Protein AF-A0A0F9FJ77-F1 (afdb_monomer)

Mean predicted aligned error: 16.02 Å

Foldseek 3Di:
DVVVVVVVVVVVVVVVLVVLVVVLVVLVVVVVVCVVVVHDSCVVCVPDDRDDHDPDDPPPPDDDPPDDPPPQDWDWDADPVPRFIWIDSPVPPDIHTDD

Secondary structure (DSSP, 8-state):
-HHHHHHHHHHHHHHHHHHHHHHHHHHHHHHHHHHHTT--HHHHHTTPPPPP--SS---------TT-----PPEEEE-TTT--EEEESSSSSS-EE--

Solvent-accessible surface area (backbone atoms only — not comparable to full-atom values): 6336 Å² total; per-residue (Å²): 106,71,65,58,51,50,50,50,52,49,49,52,51,50,53,51,51,53,49,42,53,52,51,37,50,54,52,50,56,47,52,54,54,32,58,77,70,71,49,65,59,58,74,76,50,70,72,69,72,76,67,90,73,78,93,62,80,81,83,78,85,76,78,81,76,84,80,74,79,78,81,74,76,66,47,75,49,64,40,90,89,75,70,45,49,28,35,14,80,69,88,71,79,52,78,41,77,62,130

Radius of gyration: 23.22 Å; Cα contacts (8 Å, |Δi|>4): 64; chains: 1; bounding box: 39×31×68 Å

Nearest PDB structures (foldseek):
  5iyd-assembly1_I  TM=4.847E-01  e=3.657E+00  Homo sapiens
  5iyb-assembly1_I  TM=5.807E-01  e=8.968E+00  Homo sapiens

Sequence (99 aa):
LDEDRQALVTMARKLLTESKISANRAIDEFSIRADEIGLNKRIVFGGMKPFDIPKEFPATLGQLPAGGQQ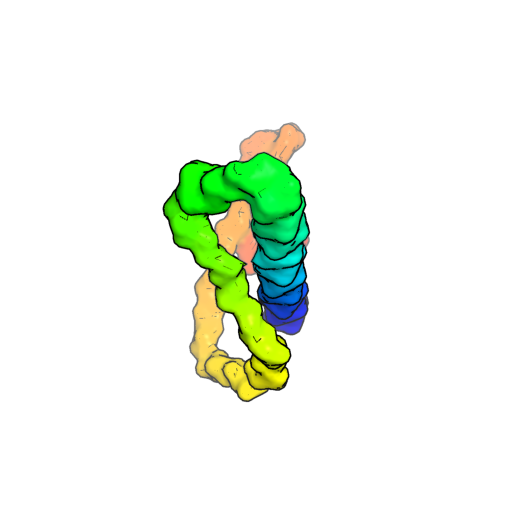QITPLTATNPQTGQRIQSFDGGKTWQPIQ

pLDDT: mean 72.03, std 14.04, range [36.09, 91.44]

Organism: NCBI:txid412755

Structure (mmCIF, N/CA/C/O backbone):
data_AF-A0A0F9FJ77-F1
#
_entry.id   AF-A0A0F9FJ77-F1
#
loop_
_atom_site.group_PDB
_atom_site.id
_atom_site.type_symbol
_atom_site.label_atom_id
_atom_site.label_alt_id
_atom_site.label_comp_id
_atom_site.label_asym_id
_atom_site.label_entity_id
_atom_site.label_seq_id
_atom_site.pdbx_PDB_ins_code
_atom_site.Cartn_x
_atom_site.Cartn_y
_atom_site.Cartn_z
_atom_site.occupancy
_atom_site.B_iso_or_equiv
_atom_site.auth_seq_id
_atom_site.auth_comp_id
_atom_site.auth_asym_id
_atom_site.auth_atom_id
_atom_site.pdbx_PDB_model_num
ATOM 1 N N . LEU A 1 1 ? 17.926 2.898 -20.332 1.00 55.62 1 LEU A N 1
ATOM 2 C CA . LEU A 1 1 ? 16.562 2.331 -20.484 1.00 55.62 1 LEU A CA 1
ATOM 3 C C . LEU A 1 1 ? 16.300 1.215 -19.478 1.00 55.62 1 LEU A C 1
ATOM 5 O O . LEU A 1 1 ? 15.357 1.344 -18.708 1.00 55.62 1 LEU A O 1
ATOM 9 N N . ASP A 1 2 ? 17.115 0.153 -19.442 1.00 59.16 2 ASP A N 1
ATOM 10 C CA . ASP A 1 2 ? 16.966 -0.900 -18.421 1.00 59.16 2 ASP A CA 1
ATOM 11 C C . ASP A 1 2 ? 17.353 -0.409 -17.018 1.00 59.16 2 ASP A C 1
ATOM 13 O O . ASP A 1 2 ? 16.644 -0.700 -16.059 1.00 59.16 2 ASP A O 1
ATOM 17 N N . GLU A 1 3 ? 18.387 0.428 -16.906 1.00 62.41 3 GLU A N 1
ATOM 18 C CA . GLU A 1 3 ? 18.751 1.109 -15.652 1.00 62.41 3 GLU A CA 1
ATOM 19 C C . GLU A 1 3 ? 17.647 2.063 -15.177 1.00 62.41 3 GLU A C 1
ATOM 21 O O . GLU A 1 3 ? 17.234 1.999 -14.023 1.00 62.41 3 GLU A O 1
ATOM 26 N 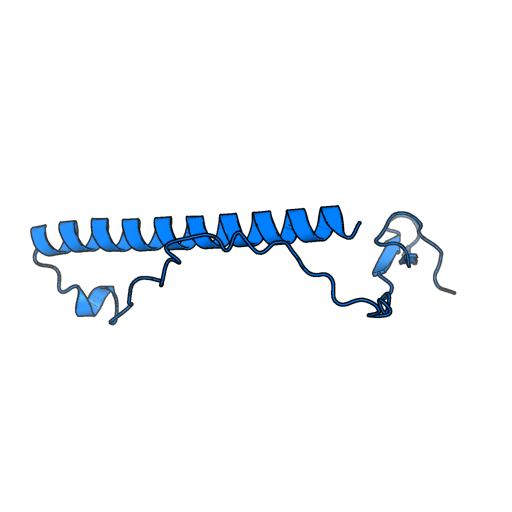N . ASP A 1 4 ? 17.083 2.877 -16.076 1.00 65.00 4 ASP A N 1
ATOM 27 C CA . ASP A 1 4 ? 15.973 3.786 -15.751 1.00 65.00 4 ASP A CA 1
ATOM 28 C C . ASP A 1 4 ? 14.727 3.015 -15.294 1.00 65.00 4 ASP A C 1
ATOM 30 O O . ASP A 1 4 ? 14.049 3.398 -14.342 1.00 65.00 4 ASP A O 1
ATOM 34 N N . ARG A 1 5 ? 14.435 1.879 -15.937 1.00 64.56 5 ARG A N 1
ATOM 35 C CA . ARG A 1 5 ? 13.333 0.995 -15.547 1.00 64.56 5 ARG A CA 1
ATOM 36 C C . ARG A 1 5 ? 13.584 0.369 -14.175 1.00 64.56 5 ARG A C 1
ATOM 38 O O . ARG A 1 5 ? 12.660 0.300 -13.367 1.00 64.56 5 ARG A O 1
ATOM 45 N N . GLN A 1 6 ? 14.808 -0.069 -13.893 1.00 67.19 6 GLN 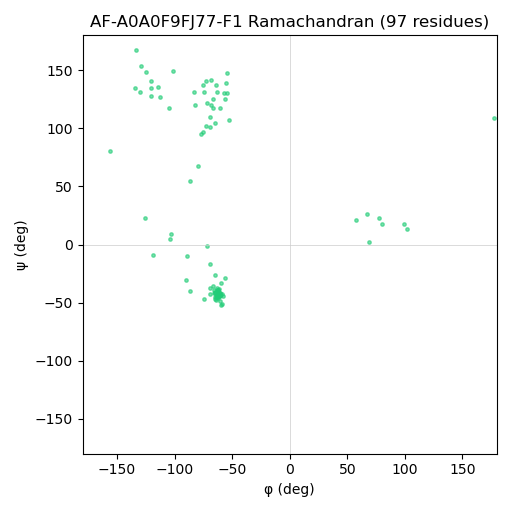A N 1
ATOM 46 C CA . GLN A 1 6 ? 15.175 -0.601 -12.579 1.00 67.19 6 GLN A CA 1
ATOM 47 C C . GLN A 1 6 ? 15.116 0.479 -11.492 1.00 67.19 6 GLN A C 1
ATOM 49 O O . GLN A 1 6 ? 14.603 0.217 -10.401 1.00 67.19 6 GLN A O 1
ATOM 54 N N . ALA A 1 7 ? 15.543 1.706 -11.795 1.00 68.81 7 ALA A N 1
ATOM 55 C CA . ALA A 1 7 ? 15.403 2.852 -10.904 1.00 68.81 7 ALA A CA 1
ATOM 56 C C . ALA A 1 7 ? 13.923 3.153 -10.610 1.00 68.81 7 ALA A C 1
ATOM 58 O O . ALA A 1 7 ? 13.549 3.300 -9.446 1.00 68.81 7 ALA A O 1
ATOM 59 N N . LEU A 1 8 ? 13.056 3.138 -11.630 1.00 70.69 8 LEU A N 1
ATOM 60 C CA . LEU A 1 8 ? 11.610 3.326 -11.465 1.00 70.69 8 LEU A CA 1
ATOM 61 C C . LEU A 1 8 ? 10.965 2.222 -10.621 1.00 70.69 8 LEU A C 1
ATOM 63 O O . LEU A 1 8 ? 10.176 2.518 -9.727 1.00 70.69 8 LEU A O 1
ATOM 67 N N . VAL A 1 9 ? 11.320 0.954 -10.848 1.00 73.88 9 VAL A N 1
ATOM 68 C CA . VAL A 1 9 ? 10.833 -0.168 -10.025 1.00 73.88 9 VAL A CA 1
ATOM 69 C C . VAL A 1 9 ? 11.297 -0.020 -8.575 1.00 73.88 9 VAL A C 1
ATOM 71 O O . VAL A 1 9 ? 10.527 -0.285 -7.650 1.00 73.88 9 VAL A O 1
ATOM 74 N N . THR A 1 10 ? 12.531 0.436 -8.368 1.00 74.31 10 THR A N 1
ATOM 75 C CA . THR A 1 10 ? 13.089 0.679 -7.034 1.00 74.31 10 THR A CA 1
ATOM 76 C C . THR A 1 10 ? 12.335 1.800 -6.321 1.00 74.31 10 THR A C 1
ATOM 78 O O . THR A 1 10 ? 11.896 1.616 -5.185 1.00 74.31 10 THR A O 1
ATOM 81 N N . MET A 1 11 ? 12.096 2.925 -7.001 1.00 70.94 11 MET A N 1
ATOM 82 C CA . MET A 1 11 ? 11.307 4.037 -6.462 1.00 70.94 11 MET A CA 1
ATOM 83 C C . MET A 1 11 ? 9.863 3.624 -6.170 1.00 70.94 11 MET A C 1
ATOM 85 O O . MET A 1 11 ? 9.362 3.903 -5.085 1.00 70.94 11 MET A O 1
ATOM 89 N N . ALA A 1 12 ? 9.207 2.903 -7.082 1.00 75.12 12 ALA A N 1
ATOM 90 C CA . ALA A 1 12 ? 7.841 2.425 -6.886 1.00 75.12 12 ALA A CA 1
ATOM 91 C C . ALA A 1 12 ? 7.730 1.489 -5.672 1.00 75.12 12 ALA A C 1
ATOM 93 O O . ALA A 1 12 ? 6.802 1.611 -4.873 1.00 75.12 12 ALA A O 1
ATOM 94 N N . ARG A 1 13 ? 8.704 0.588 -5.485 1.00 75.00 13 ARG A N 1
ATOM 95 C CA . ARG A 1 13 ? 8.763 -0.274 -4.296 1.00 75.00 13 ARG A CA 1
ATOM 96 C C . ARG A 1 13 ? 8.990 0.540 -3.027 1.00 75.00 13 ARG A C 1
ATOM 98 O O . ARG A 1 13 ? 8.331 0.262 -2.031 1.00 75.00 13 ARG A O 1
ATOM 105 N N . LYS A 1 14 ? 9.869 1.549 -3.061 1.00 76.06 14 LYS A N 1
ATOM 106 C CA . LYS A 1 14 ? 10.094 2.467 -1.933 1.00 76.06 14 LYS A CA 1
ATOM 107 C C . LYS A 1 14 ? 8.810 3.193 -1.536 1.00 76.06 14 LYS A C 1
ATOM 109 O O . LYS A 1 14 ? 8.411 3.103 -0.379 1.00 76.06 14 LYS A O 1
ATOM 114 N N . LEU A 1 15 ? 8.124 3.801 -2.503 1.00 79.44 15 LEU A N 1
ATOM 115 C CA . LEU A 1 15 ? 6.844 4.482 -2.292 1.00 79.44 15 LEU A CA 1
ATOM 116 C C . LEU A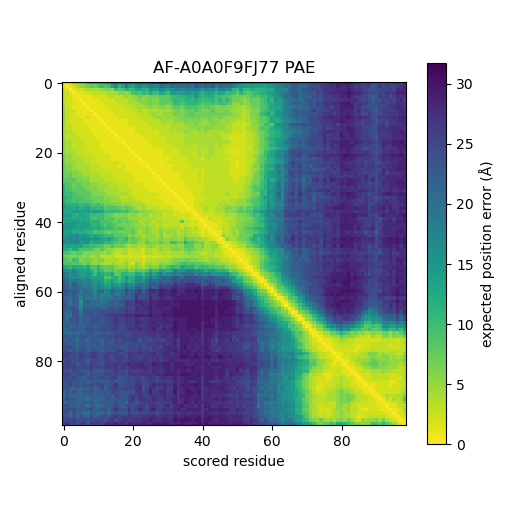 1 15 ? 5.779 3.538 -1.725 1.00 79.44 15 LEU A C 1
ATOM 118 O O . LEU A 1 15 ? 5.057 3.900 -0.796 1.00 79.44 15 LEU A O 1
ATOM 122 N N . LEU A 1 16 ? 5.697 2.310 -2.242 1.00 80.69 16 LEU A N 1
ATOM 123 C CA . LEU A 1 16 ? 4.770 1.307 -1.725 1.00 80.69 16 LEU A CA 1
ATOM 124 C C . LEU A 1 16 ? 5.085 0.938 -0.267 1.00 80.69 16 LEU A C 1
ATOM 126 O O . LEU A 1 16 ? 4.168 0.834 0.547 1.00 80.69 16 LEU A O 1
ATOM 130 N N . THR A 1 17 ? 6.360 0.755 0.081 1.00 77.12 17 THR A N 1
ATOM 131 C CA . THR A 1 17 ? 6.770 0.460 1.461 1.00 77.12 17 THR A CA 1
ATOM 132 C C . THR A 1 17 ? 6.467 1.627 2.400 1.00 77.12 17 THR A C 1
ATOM 134 O O . THR A 1 17 ? 5.888 1.410 3.462 1.00 77.12 17 THR A O 1
ATOM 137 N N . GLU A 1 18 ? 6.779 2.862 2.004 1.00 74.44 18 GLU A N 1
ATOM 138 C CA . GLU A 1 18 ? 6.460 4.062 2.791 1.00 74.44 18 GLU A CA 1
ATOM 139 C C . GLU A 1 18 ? 4.947 4.229 2.990 1.00 74.44 18 GLU A C 1
ATOM 141 O O . GLU A 1 18 ? 4.495 4.541 4.091 1.00 74.44 18 GLU A O 1
ATOM 146 N N . SER A 1 19 ? 4.150 3.920 1.963 1.00 77.69 19 SER A N 1
ATOM 147 C CA . SER A 1 19 ? 2.685 3.944 2.051 1.00 77.69 19 SER A CA 1
ATOM 148 C C . SER A 1 19 ? 2.157 2.934 3.073 1.00 77.69 19 SER A C 1
ATOM 150 O O . SER A 1 19 ? 1.291 3.272 3.879 1.00 77.69 19 SER A O 1
ATOM 152 N N . LYS A 1 20 ? 2.705 1.710 3.092 1.00 82.62 20 LYS A N 1
ATOM 153 C CA . LYS A 1 20 ? 2.354 0.685 4.091 1.00 82.62 20 LYS A CA 1
ATOM 154 C C . LYS A 1 20 ? 2.708 1.122 5.513 1.00 82.62 20 LYS A C 1
ATOM 156 O O . LYS A 1 20 ? 1.899 0.942 6.418 1.00 82.62 20 LYS A O 1
ATOM 161 N N . ILE A 1 21 ? 3.890 1.717 5.702 1.00 77.44 21 ILE A N 1
ATOM 162 C CA . ILE A 1 21 ? 4.325 2.257 7.000 1.00 77.44 21 ILE A CA 1
ATOM 163 C C . ILE A 1 21 ? 3.359 3.348 7.475 1.00 77.44 21 ILE A C 1
ATOM 165 O O . ILE A 1 21 ? 2.895 3.303 8.613 1.00 77.44 21 ILE A O 1
ATOM 169 N N . SER A 1 22 ? 3.027 4.296 6.596 1.00 78.19 22 SER A N 1
ATOM 170 C CA . SER A 1 22 ? 2.101 5.390 6.905 1.00 78.19 22 SER A CA 1
ATOM 171 C C . SER A 1 22 ? 0.707 4.873 7.279 1.00 78.19 22 SER A C 1
ATOM 173 O O . SER A 1 22 ? 0.141 5.289 8.290 1.00 78.19 22 SER A O 1
ATOM 175 N N . ALA A 1 23 ? 0.184 3.899 6.526 1.00 83.75 23 ALA A N 1
ATOM 176 C CA . ALA A 1 23 ? -1.104 3.278 6.817 1.00 83.75 23 ALA A CA 1
ATOM 177 C C . ALA A 1 23 ? -1.112 2.566 8.180 1.00 83.75 23 ALA A C 1
ATOM 179 O O . ALA A 1 23 ? -2.037 2.772 8.964 1.00 83.75 23 ALA A O 1
ATOM 180 N N . ASN A 1 24 ? -0.072 1.785 8.493 1.00 83.56 24 ASN A N 1
ATOM 181 C CA . ASN A 1 24 ? 0.042 1.122 9.795 1.00 83.56 24 ASN A CA 1
ATOM 182 C C . ASN A 1 24 ? 0.085 2.139 10.942 1.00 83.56 24 ASN A C 1
ATOM 184 O O . ASN A 1 24 ? -0.641 1.983 11.917 1.00 83.56 24 ASN A O 1
ATOM 188 N N . ARG A 1 25 ? 0.850 3.228 10.792 1.00 79.69 25 ARG A N 1
ATOM 189 C CA . ARG A 1 25 ? 0.909 4.295 11.798 1.00 79.69 25 ARG A CA 1
ATOM 190 C C . ARG A 1 25 ? -0.454 4.950 12.034 1.00 79.69 25 ARG A C 1
ATOM 192 O O . ARG A 1 25 ? -0.824 5.178 13.180 1.00 79.69 25 ARG A O 1
ATOM 199 N N . ALA A 1 26 ? -1.209 5.232 10.972 1.00 79.81 26 ALA A N 1
ATOM 200 C CA . ALA A 1 26 ? -2.550 5.799 11.100 1.00 79.81 26 ALA A CA 1
ATOM 201 C C . ALA A 1 26 ? -3.515 4.842 11.826 1.00 79.81 26 ALA A C 1
ATOM 203 O O . ALA A 1 26 ? -4.321 5.281 12.648 1.00 79.81 26 ALA A O 1
ATOM 204 N N . ILE A 1 27 ? -3.411 3.535 11.554 1.00 83.56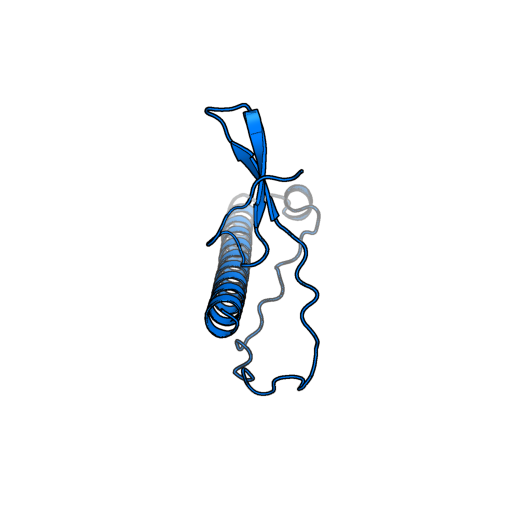 27 ILE A N 1
ATOM 205 C CA . ILE A 1 27 ? -4.184 2.499 12.252 1.00 83.56 27 ILE A CA 1
ATOM 206 C C . ILE A 1 27 ? -3.816 2.462 13.741 1.00 83.56 27 ILE A C 1
ATOM 208 O O . ILE A 1 27 ? -4.718 2.426 14.579 1.00 83.56 27 ILE A O 1
ATOM 212 N N . ASP A 1 28 ? -2.527 2.523 14.078 1.00 83.75 28 ASP A N 1
ATOM 213 C CA . ASP A 1 28 ? -2.052 2.520 15.466 1.00 83.75 28 ASP A CA 1
ATOM 214 C C . ASP A 1 28 ? -2.527 3.765 16.231 1.00 83.75 28 ASP A C 1
ATOM 216 O O . ASP A 1 28 ? -3.089 3.650 17.323 1.00 83.75 28 ASP A O 1
ATOM 220 N N . GLU A 1 29 ? -2.374 4.955 15.637 1.00 81.25 29 GLU A N 1
ATOM 221 C CA . GLU A 1 29 ? -2.833 6.219 16.225 1.00 81.25 29 GLU A CA 1
ATOM 222 C C . GLU A 1 29 ? -4.350 6.218 16.450 1.00 81.25 29 GLU A C 1
ATOM 224 O O . GLU A 1 29 ? -4.823 6.642 17.508 1.00 81.25 29 GLU A O 1
ATOM 229 N N . PHE A 1 30 ? -5.123 5.703 15.489 1.00 85.75 30 PHE A N 1
ATOM 230 C CA . PHE A 1 30 ? -6.557 5.527 15.682 1.00 85.75 30 PHE A CA 1
ATOM 231 C C . PHE A 1 30 ? -6.848 4.515 16.790 1.00 85.75 30 PHE A C 1
ATOM 233 O O . PHE A 1 30 ? -7.717 4.773 17.615 1.00 85.75 30 PHE A O 1
ATOM 240 N N . SER A 1 31 ? -6.155 3.371 16.824 1.00 84.31 31 SER A N 1
ATOM 241 C CA . SER A 1 31 ? -6.390 2.334 17.835 1.00 84.31 31 SER A CA 1
ATOM 242 C C . SER A 1 31 ? -6.207 2.890 19.246 1.00 84.31 31 SER A C 1
ATOM 244 O O . SER A 1 31 ? -7.049 2.630 20.100 1.00 84.31 31 SER A O 1
ATOM 246 N N . ILE A 1 32 ? -5.151 3.675 19.474 1.00 83.00 32 ILE A N 1
ATOM 247 C CA . ILE A 1 32 ? -4.898 4.329 20.765 1.00 83.00 32 ILE A CA 1
ATOM 248 C C . ILE A 1 32 ? -6.061 5.256 21.129 1.00 83.00 32 ILE A C 1
ATOM 250 O O . ILE A 1 32 ? -6.656 5.112 22.193 1.00 83.00 32 ILE A O 1
ATOM 254 N N . ARG A 1 33 ? -6.450 6.155 20.218 1.00 81.75 33 ARG A N 1
ATOM 255 C CA . ARG A 1 33 ? -7.551 7.101 20.468 1.00 81.75 33 ARG A CA 1
ATOM 256 C C . ARG A 1 33 ? -8.886 6.397 20.674 1.00 81.75 33 ARG A C 1
ATOM 258 O O . ARG A 1 33 ? -9.682 6.827 21.496 1.00 81.75 33 ARG A O 1
ATOM 265 N N . ALA A 1 34 ? -9.144 5.324 19.932 1.00 86.44 34 ALA A N 1
ATOM 266 C CA . ALA A 1 34 ? -10.351 4.525 20.067 1.00 86.44 34 ALA A CA 1
ATOM 267 C C . ALA A 1 34 ? -10.441 3.881 21.455 1.00 86.44 34 ALA A C 1
ATOM 269 O O . ALA A 1 34 ? -11.527 3.864 22.031 1.00 86.44 34 ALA A O 1
ATOM 270 N N . ASP A 1 35 ? -9.318 3.413 22.006 1.00 85.12 35 ASP A N 1
ATOM 271 C CA . ASP A 1 35 ? -9.268 2.895 23.375 1.00 85.12 35 ASP A CA 1
ATOM 272 C C . ASP A 1 35 ? -9.558 3.999 24.406 1.00 85.12 35 ASP A C 1
ATOM 274 O O . ASP A 1 35 ? -10.336 3.769 25.332 1.00 85.12 35 ASP A O 1
ATOM 278 N N . GLU A 1 36 ? -9.025 5.212 24.213 1.00 89.69 36 GLU A N 1
ATOM 279 C CA . GLU A 1 36 ? -9.271 6.362 25.103 1.00 89.69 36 GLU A CA 1
ATOM 280 C C . GLU A 1 36 ? -10.757 6.739 25.206 1.00 89.69 36 GLU A C 1
ATOM 282 O O . GLU A 1 36 ? -11.213 7.168 26.266 1.00 89.69 36 GLU A O 1
ATOM 287 N N . ILE A 1 37 ? -11.526 6.560 24.127 1.00 91.44 37 ILE A N 1
ATOM 288 C CA . ILE A 1 37 ? -12.963 6.884 24.084 1.00 91.44 37 ILE A CA 1
ATOM 289 C C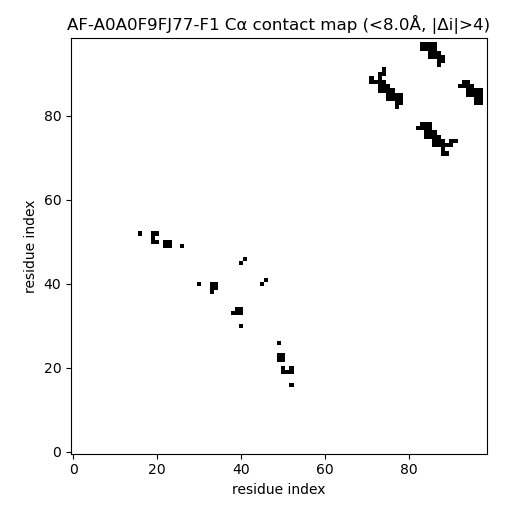 . ILE A 1 37 ? -13.876 5.654 24.184 1.00 91.44 37 ILE A C 1
ATOM 291 O O . ILE A 1 37 ? -15.086 5.765 23.981 1.00 91.44 37 ILE A O 1
ATOM 295 N N . GLY A 1 38 ? -13.319 4.476 24.485 1.00 89.06 38 GLY A N 1
ATOM 296 C CA . GLY A 1 38 ? -14.086 3.240 24.667 1.00 89.06 38 GLY A CA 1
ATOM 297 C C . GLY A 1 38 ? -14.765 2.712 23.396 1.00 89.06 38 GLY A C 1
ATOM 298 O O . GLY A 1 38 ? -15.782 2.020 23.477 1.00 89.06 38 GLY A O 1
ATOM 299 N N . LEU A 1 39 ? -14.236 3.031 22.211 1.00 87.75 39 LEU A N 1
ATOM 300 C CA . LEU A 1 39 ? -14.764 2.538 20.940 1.00 87.75 39 LEU A CA 1
ATOM 301 C C . LEU A 1 39 ? -14.442 1.056 20.726 1.00 87.75 39 LEU A C 1
ATOM 303 O O . LEU A 1 39 ? -13.327 0.579 20.933 1.00 87.75 39 LEU A O 1
ATOM 307 N N . ASN A 1 40 ? -15.409 0.324 20.171 1.00 85.06 40 ASN A N 1
ATOM 308 C CA . ASN A 1 40 ? -15.186 -1.053 19.750 1.00 85.06 40 ASN A CA 1
ATOM 309 C C . ASN A 1 40 ? -14.411 -1.101 18.420 1.00 85.06 40 ASN A C 1
ATOM 311 O O . ASN A 1 40 ? -14.988 -1.067 17.330 1.00 85.06 40 ASN A O 1
ATOM 315 N N . LYS A 1 41 ? -13.087 -1.243 18.513 1.00 82.25 41 LYS A N 1
ATOM 316 C CA . LYS A 1 41 ? -12.161 -1.304 17.367 1.00 82.25 41 LYS A CA 1
ATOM 317 C C . LYS A 1 41 ? -12.480 -2.409 16.359 1.00 82.25 41 LYS A C 1
ATOM 319 O O . LYS A 1 41 ? -12.207 -2.246 15.173 1.00 82.25 41 LYS A O 1
ATOM 324 N N . ARG A 1 42 ? -13.093 -3.518 16.792 1.00 80.56 42 ARG A N 1
ATOM 325 C CA . ARG A 1 42 ? -13.496 -4.609 15.889 1.00 80.56 42 ARG A CA 1
ATOM 326 C C . ARG A 1 42 ? -14.604 -4.169 14.933 1.00 80.56 42 ARG A C 1
ATOM 328 O O . ARG A 1 42 ? -14.601 -4.604 13.787 1.00 80.56 42 ARG A O 1
ATOM 335 N N . ILE A 1 43 ? -15.517 -3.314 15.397 1.00 79.81 43 ILE A N 1
ATOM 336 C CA . ILE A 1 43 ? -16.586 -2.749 14.564 1.00 79.81 43 ILE A CA 1
ATOM 337 C C . ILE A 1 43 ? -15.995 -1.772 13.546 1.00 79.81 43 ILE A C 1
ATOM 339 O O . ILE A 1 43 ? -16.365 -1.822 12.379 1.00 79.81 43 ILE A O 1
ATOM 343 N N . VAL A 1 44 ? -15.051 -0.924 13.965 1.00 75.00 44 VAL A N 1
ATOM 344 C CA . VAL A 1 44 ? -14.491 0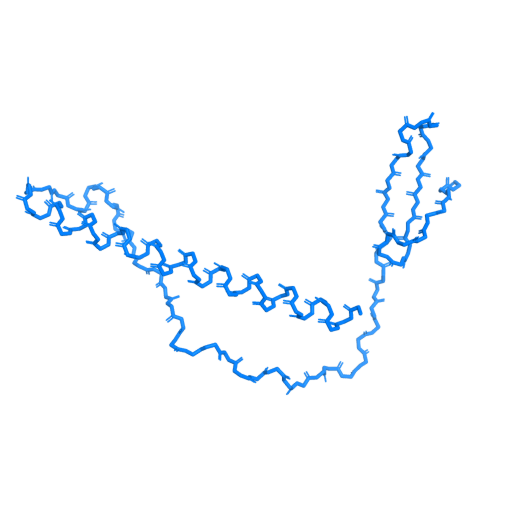.117 13.090 1.00 75.00 44 VAL A CA 1
ATOM 345 C C . VAL A 1 44 ? -13.530 -0.451 12.048 1.00 75.00 44 VAL A C 1
ATOM 347 O O . VAL A 1 44 ? -13.632 -0.123 10.871 1.00 75.00 44 VAL A O 1
ATOM 350 N N . PHE A 1 45 ? -12.609 -1.323 12.455 1.00 76.50 45 PHE A N 1
ATOM 351 C CA . PHE A 1 45 ? -11.604 -1.866 11.541 1.00 76.50 45 PHE A CA 1
ATOM 352 C C . PHE A 1 45 ? -12.041 -3.139 10.825 1.00 76.50 45 PHE A C 1
ATOM 354 O O . PHE A 1 45 ? -11.324 -3.608 9.946 1.00 76.50 45 PHE A O 1
ATOM 361 N N . GLY A 1 46 ? -13.158 -3.760 11.213 1.00 81.75 46 GLY A N 1
ATOM 362 C CA . GLY A 1 46 ? -13.629 -4.999 10.586 1.00 81.75 46 GLY A CA 1
ATOM 363 C C . GLY A 1 46 ? -12.617 -6.153 10.632 1.00 81.75 46 GLY A C 1
ATOM 364 O O . GLY A 1 46 ? -12.688 -7.064 9.814 1.00 81.75 46 GLY A O 1
ATOM 365 N N . GLY A 1 47 ? -11.648 -6.119 11.555 1.00 75.81 47 GLY A N 1
ATOM 366 C CA . GLY A 1 47 ? -10.553 -7.094 11.607 1.00 75.81 47 GLY A CA 1
ATOM 367 C C . GLY A 1 47 ? -9.410 -6.839 10.616 1.00 75.81 47 GLY A C 1
ATOM 368 O O . GLY A 1 47 ? -8.621 -7.753 10.369 1.00 75.81 47 GLY A O 1
ATOM 369 N N . MET A 1 48 ? -9.302 -5.627 10.061 1.00 79.44 48 MET A N 1
ATOM 370 C CA . MET A 1 48 ? -8.153 -5.196 9.264 1.00 79.44 48 MET A CA 1
ATOM 371 C C . MET A 1 48 ? -6.855 -5.398 10.054 1.00 79.44 48 MET A C 1
ATOM 373 O O . MET A 1 48 ? -6.754 -5.020 11.222 1.00 79.44 48 MET A O 1
ATOM 377 N N . LYS A 1 49 ? -5.872 -6.029 9.410 1.00 81.06 49 LYS A N 1
ATOM 378 C CA . LYS A 1 49 ? -4.546 -6.271 9.979 1.00 81.06 49 LYS A CA 1
ATOM 379 C C . LYS A 1 49 ? -3.546 -5.260 9.418 1.00 81.06 49 LYS A C 1
ATOM 381 O O . LYS A 1 49 ? -3.700 -4.867 8.260 1.00 81.06 49 LYS A O 1
ATOM 386 N N . PRO A 1 50 ? -2.517 -4.884 10.195 1.00 81.00 50 PRO A N 1
ATOM 387 C CA . PRO A 1 50 ? -1.403 -4.104 9.679 1.00 81.00 50 PRO A CA 1
ATOM 388 C C . PRO A 1 50 ? -0.763 -4.785 8.466 1.00 81.00 50 PRO A C 1
ATOM 390 O O . PRO A 1 50 ? -0.721 -6.014 8.374 1.00 81.00 50 PRO A O 1
ATOM 393 N N . PHE A 1 51 ? -0.245 -3.982 7.543 1.00 86.75 51 PHE A N 1
ATOM 394 C CA . PHE A 1 51 ? 0.539 -4.478 6.423 1.00 86.75 51 PHE A CA 1
ATOM 395 C C . PHE A 1 51 ? 1.875 -5.042 6.904 1.00 86.75 51 PHE A C 1
ATOM 397 O O . PHE A 1 51 ? 2.548 -4.428 7.734 1.00 86.75 51 PHE A O 1
ATOM 404 N N . ASP A 1 52 ? 2.310 -6.143 6.294 1.00 85.44 52 ASP A N 1
ATOM 405 C CA . ASP A 1 52 ? 3.668 -6.645 6.476 1.00 85.44 52 ASP A CA 1
ATOM 406 C C . ASP A 1 52 ? 4.677 -5.683 5.834 1.00 85.44 52 ASP A C 1
ATOM 408 O O . ASP A 1 52 ? 4.642 -5.415 4.621 1.00 85.44 52 ASP A O 1
ATOM 412 N N . ILE A 1 53 ? 5.581 -5.160 6.665 1.00 76.25 53 ILE A N 1
ATOM 413 C CA . ILE A 1 53 ? 6.670 -4.273 6.258 1.00 76.25 53 ILE A CA 1
ATOM 414 C C . ILE A 1 53 ? 7.971 -5.088 6.287 1.00 76.25 53 ILE A C 1
ATOM 416 O O . ILE A 1 53 ? 8.363 -5.566 7.354 1.00 76.25 53 ILE A O 1
ATOM 420 N N . PRO A 1 54 ? 8.654 -5.275 5.144 1.00 70.19 54 PRO A N 1
ATOM 421 C CA . PRO A 1 54 ? 9.945 -5.953 5.130 1.00 70.19 54 PRO A CA 1
ATOM 422 C C . PRO A 1 54 ? 10.972 -5.151 5.947 1.00 70.19 54 PRO A C 1
ATOM 424 O O . PRO A 1 54 ? 11.093 -3.940 5.770 1.00 70.19 54 PRO A O 1
ATOM 427 N N . LYS A 1 55 ? 11.705 -5.829 6.844 1.00 62.12 55 LYS A N 1
ATOM 428 C CA . LYS A 1 55 ? 12.715 -5.210 7.730 1.00 62.12 55 LYS A CA 1
ATOM 429 C C . LYS A 1 55 ? 13.909 -4.627 6.972 1.00 62.12 55 LYS A C 1
ATOM 431 O O . LYS A 1 55 ? 14.535 -3.690 7.450 1.00 62.12 55 LYS A O 1
ATOM 436 N N . GLU A 1 56 ? 14.198 -5.167 5.794 1.00 55.59 56 GLU A N 1
ATOM 437 C CA . GLU A 1 56 ? 15.284 -4.737 4.924 1.00 55.59 56 GLU A CA 1
ATOM 438 C C . GLU A 1 56 ? 14.753 -4.641 3.492 1.00 55.59 56 GLU A C 1
ATOM 440 O O . GLU A 1 56 ? 14.049 -5.535 3.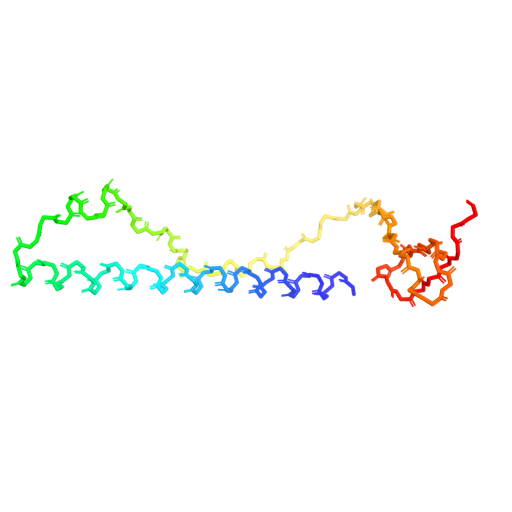011 1.00 55.59 56 GLU A O 1
ATOM 445 N N . PHE A 1 57 ? 15.080 -3.553 2.794 1.00 54.34 57 PHE A N 1
ATOM 446 C CA . PHE A 1 57 ? 14.980 -3.545 1.338 1.00 54.34 57 PHE A CA 1
ATOM 447 C C . PHE A 1 57 ? 16.034 -4.523 0.810 1.00 54.34 57 PHE A C 1
ATOM 449 O O . PHE A 1 57 ? 17.199 -4.367 1.178 1.00 54.34 57 PHE A O 1
ATOM 456 N N . PRO A 1 58 ? 15.684 -5.525 -0.019 1.00 46.72 58 PRO A N 1
ATOM 457 C CA . PRO A 1 58 ? 16.677 -6.474 -0.498 1.00 46.72 58 PRO A CA 1
ATOM 458 C C . PRO A 1 58 ? 17.756 -5.723 -1.283 1.00 46.72 58 PRO A C 1
ATOM 460 O O . PRO A 1 58 ? 17.478 -5.121 -2.319 1.00 46.72 58 PRO A O 1
ATOM 463 N N . ALA A 1 59 ? 18.991 -5.771 -0.780 1.00 48.69 59 ALA A N 1
ATOM 464 C CA . ALA A 1 59 ? 20.175 -5.214 -1.432 1.00 48.69 59 ALA A CA 1
ATOM 465 C C . ALA A 1 59 ? 20.616 -6.028 -2.667 1.00 48.69 59 ALA A C 1
ATOM 467 O O . ALA A 1 59 ? 21.578 -5.668 -3.341 1.00 48.69 59 ALA A O 1
ATOM 468 N N . THR A 1 60 ? 19.923 -7.122 -3.000 1.00 47.09 60 THR A N 1
ATOM 469 C CA . THR A 1 60 ? 20.201 -7.956 -4.174 1.00 47.09 60 THR A CA 1
ATOM 470 C C . THR A 1 60 ? 19.638 -7.339 -5.459 1.00 47.09 60 THR A C 1
ATOM 472 O O . THR A 1 60 ? 18.748 -7.878 -6.111 1.00 47.09 60 THR A O 1
ATOM 475 N N . LEU A 1 61 ? 20.217 -6.207 -5.864 1.00 47.44 61 LEU A N 1
ATOM 476 C CA . LEU A 1 61 ? 20.181 -5.688 -7.238 1.00 47.44 61 LEU A CA 1
ATOM 477 C C . LEU A 1 61 ? 21.330 -6.291 -8.066 1.00 47.44 61 LEU A C 1
ATOM 479 O O . LEU A 1 61 ? 22.155 -5.580 -8.629 1.00 47.44 61 LEU A O 1
ATOM 483 N N . GLY A 1 62 ? 21.425 -7.618 -8.122 1.00 48.94 62 GLY A N 1
ATOM 484 C CA . GLY A 1 62 ? 22.542 -8.271 -8.799 1.00 48.94 62 GLY A CA 1
ATOM 485 C C . GLY A 1 62 ? 22.212 -9.674 -9.262 1.00 48.94 62 GLY A C 1
ATOM 486 O O . GLY A 1 62 ? 22.580 -10.624 -8.586 1.00 48.94 62 GLY A O 1
ATOM 487 N N . GLN A 1 63 ? 21.522 -9.781 -10.400 1.00 36.09 63 GLN A N 1
ATOM 488 C CA . GLN A 1 63 ? 21.791 -10.750 -11.473 1.00 36.09 63 GLN A CA 1
ATOM 489 C C . GLN A 1 63 ? 20.739 -10.583 -12.580 1.00 36.09 63 GLN A C 1
ATOM 491 O O . GLN A 1 63 ? 19.565 -10.909 -12.419 1.00 36.09 63 GLN A O 1
ATOM 496 N N . LEU A 1 64 ? 21.186 -10.039 -13.713 1.00 41.59 64 LEU A N 1
ATOM 497 C CA . LEU A 1 64 ? 20.485 -10.074 -14.995 1.00 41.59 64 LEU A CA 1
ATOM 498 C C . LEU A 1 64 ? 20.225 -11.542 -15.387 1.00 41.59 64 LEU A C 1
ATOM 500 O O . LEU A 1 64 ? 21.187 -12.311 -15.430 1.00 41.59 64 LEU A O 1
ATOM 504 N N . PRO A 1 65 ? 19.003 -11.952 -15.768 1.00 40.41 65 PRO A N 1
ATOM 505 C CA . PRO A 1 65 ? 18.863 -13.097 -16.650 1.00 40.41 65 PRO A CA 1
ATOM 506 C C . PRO A 1 65 ? 19.401 -12.667 -18.018 1.00 40.41 65 PRO A C 1
ATOM 508 O O . PRO A 1 65 ? 18.811 -11.826 -18.700 1.00 40.41 65 PRO A O 1
ATOM 511 N N . ALA A 1 66 ? 20.554 -13.209 -18.402 1.00 42.66 66 ALA A N 1
ATOM 512 C CA . ALA A 1 66 ? 21.055 -13.093 -19.761 1.00 42.66 66 ALA A CA 1
ATOM 513 C C . ALA A 1 66 ? 20.001 -13.646 -20.738 1.00 42.66 66 ALA A C 1
ATOM 515 O O . ALA A 1 66 ? 19.568 -14.788 -20.606 1.00 42.66 66 ALA A O 1
ATOM 516 N N . GLY A 1 67 ? 19.604 -12.842 -21.728 1.00 38.19 67 GLY A N 1
ATOM 517 C CA . GLY A 1 67 ? 18.987 -13.361 -22.954 1.00 38.19 67 GLY A CA 1
ATOM 518 C C . GLY A 1 67 ? 17.462 -13.310 -23.081 1.00 38.19 67 GLY A C 1
ATOM 519 O O . GLY A 1 67 ? 16.923 -13.975 -23.960 1.00 38.19 67 GLY A O 1
ATOM 520 N N . GLY A 1 68 ? 16.743 -12.514 -22.287 1.00 38.25 68 GLY A N 1
ATOM 521 C CA . GLY A 1 68 ? 15.326 -12.257 -22.566 1.00 38.25 68 GLY A CA 1
ATOM 522 C C . GLY A 1 68 ? 15.166 -11.278 -23.730 1.00 38.25 68 GLY A C 1
ATOM 523 O O . GLY A 1 68 ? 15.251 -10.073 -23.508 1.00 38.25 68 GLY A O 1
ATOM 524 N N . GLN A 1 69 ? 14.947 -11.765 -24.957 1.00 42.81 69 GLN A N 1
ATOM 525 C CA . GLN A 1 69 ? 14.539 -10.917 -26.083 1.00 42.81 69 GLN A CA 1
ATOM 526 C C . GLN A 1 69 ? 13.309 -10.094 -25.666 1.00 42.81 69 GLN A C 1
ATOM 528 O O . GLN A 1 69 ? 12.215 -10.631 -25.497 1.00 42.81 69 GLN A O 1
ATOM 533 N N . GLN A 1 70 ? 13.508 -8.791 -25.445 1.00 46.22 70 GLN A N 1
ATOM 534 C CA . GLN A 1 70 ? 12.440 -7.856 -25.117 1.00 46.22 70 GLN A CA 1
ATOM 535 C C . GLN A 1 70 ? 11.501 -7.776 -26.322 1.00 46.22 70 GLN A C 1
ATOM 537 O O . GLN A 1 70 ? 11.823 -7.159 -27.335 1.00 46.22 70 GLN A O 1
ATOM 542 N N . GLN A 1 71 ? 10.339 -8.416 -26.225 1.00 47.56 71 GLN A N 1
ATOM 543 C CA . GLN A 1 71 ? 9.267 -8.226 -27.189 1.00 47.56 71 GLN A CA 1
ATOM 544 C C . GLN A 1 71 ? 8.724 -6.806 -26.984 1.00 47.56 71 GLN A C 1
ATOM 546 O O . GLN A 1 71 ? 8.034 -6.516 -26.007 1.00 47.56 71 GLN A O 1
ATOM 551 N N . ILE A 1 72 ? 9.134 -5.889 -27.858 1.00 52.88 72 ILE A N 1
ATOM 552 C CA . ILE A 1 72 ? 8.714 -4.491 -27.826 1.00 52.88 72 ILE A CA 1
ATOM 553 C C . ILE A 1 72 ? 7.260 -4.432 -28.300 1.00 52.88 72 ILE A C 1
ATOM 555 O O . ILE A 1 72 ? 6.988 -4.505 -29.498 1.00 52.88 72 ILE A O 1
ATOM 559 N N . THR A 1 73 ? 6.312 -4.300 -27.375 1.00 56.94 73 THR A N 1
ATOM 560 C CA . THR A 1 73 ? 4.925 -3.984 -27.735 1.00 56.94 73 THR A CA 1
ATOM 561 C C . THR A 1 73 ? 4.856 -2.518 -28.186 1.00 56.94 73 THR A C 1
ATOM 563 O O . THR A 1 73 ? 5.236 -1.642 -27.403 1.00 56.94 73 THR A O 1
ATOM 566 N N . PRO A 1 74 ? 4.408 -2.212 -29.419 1.00 68.19 74 PRO A N 1
ATOM 567 C CA . PRO A 1 74 ? 4.340 -0.839 -29.907 1.00 68.19 74 PRO A CA 1
ATOM 568 C C . PRO A 1 74 ? 3.350 0.003 -29.099 1.00 68.19 74 PRO A C 1
ATOM 570 O O . PRO A 1 74 ? 2.236 -0.431 -28.799 1.00 68.19 74 PRO A O 1
ATOM 573 N N . LEU A 1 75 ? 3.751 1.232 -28.773 1.00 73.81 75 LEU A N 1
ATOM 574 C CA . LEU A 1 75 ? 2.865 2.241 -28.196 1.00 73.81 75 LEU A CA 1
ATOM 575 C C . LEU A 1 75 ? 2.102 2.922 -29.327 1.00 73.81 75 LEU A C 1
ATOM 577 O O . LEU A 1 75 ? 2.726 3.374 -30.279 1.00 73.81 75 LEU A O 1
ATOM 581 N N . THR A 1 76 ? 0.782 3.042 -29.217 1.00 83.19 76 THR A N 1
ATOM 582 C CA . THR A 1 76 ? -0.046 3.750 -30.205 1.00 83.19 76 THR A CA 1
ATOM 583 C C . THR A 1 76 ? -0.674 4.994 -29.590 1.00 83.19 76 THR A C 1
ATOM 585 O O . THR A 1 76 ? -1.227 4.923 -28.493 1.00 83.19 76 THR A O 1
ATOM 588 N N . ALA A 1 77 ? -0.649 6.109 -30.312 1.00 76.56 77 ALA A N 1
ATOM 589 C CA . ALA A 1 77 ? -1.301 7.363 -29.949 1.00 76.56 77 ALA A CA 1
ATOM 590 C C . ALA A 1 77 ? -2.060 7.938 -31.155 1.00 76.56 77 ALA A C 1
ATOM 592 O O . ALA A 1 77 ? -1.891 7.484 -32.284 1.00 76.56 77 ALA A O 1
ATOM 593 N N . THR A 1 78 ? -2.919 8.929 -30.923 1.00 85.44 78 THR A N 1
ATOM 594 C CA . THR A 1 78 ? -3.599 9.669 -31.998 1.00 85.44 78 THR A CA 1
ATOM 595 C C . THR A 1 78 ? -3.084 11.099 -31.989 1.00 85.44 78 THR A C 1
ATOM 597 O O . THR A 1 78 ? -3.099 11.740 -30.940 1.00 85.44 78 THR A O 1
ATOM 600 N N . ASN A 1 79 ? -2.610 11.593 -33.132 1.00 75.94 79 ASN A N 1
ATOM 601 C CA . ASN A 1 79 ? -2.163 12.970 -33.270 1.00 75.94 79 ASN A CA 1
ATOM 602 C C . ASN A 1 79 ? -3.381 13.904 -33.121 1.00 75.94 79 ASN A C 1
ATOM 604 O O . ASN A 1 79 ? -4.287 13.843 -33.954 1.00 75.94 79 ASN A O 1
ATOM 608 N N . PRO A 1 80 ? -3.424 14.777 -32.100 1.00 69.12 80 PRO A N 1
ATOM 609 C CA . PRO A 1 80 ? -4.588 15.621 -31.836 1.00 69.12 80 PRO A CA 1
ATOM 610 C C . PRO A 1 80 ? -4.814 16.706 -32.900 1.00 69.12 80 PRO A C 1
ATOM 612 O O . PRO A 1 80 ? -5.904 17.260 -32.970 1.00 69.12 80 PRO A O 1
ATOM 615 N N . GLN A 1 81 ? -3.811 17.014 -33.728 1.00 75.44 81 GLN A N 1
ATOM 616 C CA . GLN A 1 81 ? -3.895 18.049 -34.764 1.00 75.44 81 GLN A CA 1
ATOM 617 C C . GLN A 1 81 ? -4.390 17.503 -36.105 1.00 75.44 81 GLN A C 1
ATOM 619 O O . GLN A 1 81 ? -5.028 18.223 -36.865 1.00 75.44 81 GLN A O 1
ATOM 624 N N . THR A 1 82 ? -4.091 16.238 -36.406 1.00 80.62 82 THR A N 1
ATOM 625 C CA . THR A 1 82 ? -4.399 15.626 -37.710 1.00 80.62 82 THR A CA 1
ATOM 626 C C . THR A 1 82 ? -5.349 14.435 -37.615 1.00 80.62 82 THR A C 1
ATOM 628 O O . THR A 1 82 ? -5.785 13.920 -38.639 1.00 80.62 82 THR A O 1
ATOM 631 N N . GLY A 1 83 ? -5.650 13.958 -36.404 1.00 79.50 83 GLY A N 1
ATOM 632 C CA . GLY A 1 83 ? -6.449 12.755 -36.163 1.00 79.50 83 GLY A CA 1
ATOM 633 C C . GLY A 1 83 ? -5.761 11.445 -36.567 1.00 79.50 83 GLY A C 1
ATOM 634 O O . GLY A 1 83 ? -6.362 10.381 -36.440 1.00 79.50 83 GLY A O 1
ATOM 635 N N . GLN A 1 84 ? -4.514 11.486 -37.051 1.00 84.62 84 GLN A N 1
ATOM 636 C CA . GLN A 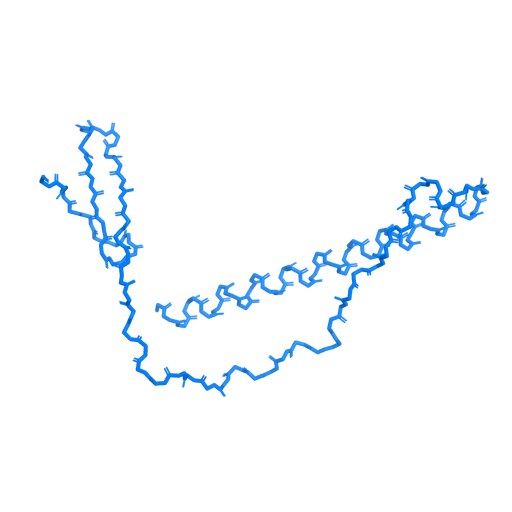1 84 ? -3.805 10.291 -37.511 1.00 84.62 84 GLN A CA 1
ATOM 637 C C . GLN A 1 84 ? -3.325 9.431 -36.344 1.00 84.62 84 GLN A C 1
ATOM 639 O O . GLN A 1 84 ? -2.758 9.938 -35.374 1.00 84.62 84 GLN A O 1
ATOM 644 N N . ARG A 1 85 ? -3.493 8.111 -36.462 1.00 80.75 85 ARG A N 1
ATOM 645 C CA . ARG A 1 85 ? -2.895 7.164 -35.517 1.00 80.75 85 ARG A CA 1
ATOM 646 C C . ARG A 1 85 ? -1.397 7.057 -35.806 1.00 80.75 85 ARG A C 1
ATOM 648 O O . ARG A 1 85 ? -0.983 6.881 -36.949 1.00 80.75 85 ARG A O 1
ATOM 655 N N . ILE A 1 86 ? -0.595 7.175 -34.761 1.00 85.44 86 ILE A N 1
ATOM 656 C CA . ILE A 1 86 ? 0.866 7.101 -34.788 1.00 85.44 86 ILE A CA 1
ATOM 657 C C . ILE A 1 86 ? 1.320 6.022 -33.809 1.00 85.44 86 ILE A C 1
ATOM 659 O O . ILE A 1 86 ? 0.671 5.790 -32.787 1.00 85.44 86 ILE A O 1
ATOM 663 N N . GLN A 1 87 ? 2.429 5.359 -34.112 1.00 86.19 87 GLN A N 1
ATOM 664 C CA . GLN A 1 87 ? 3.008 4.330 -33.261 1.00 86.19 87 GLN A CA 1
ATOM 665 C C . GLN A 1 87 ? 4.488 4.564 -32.996 1.00 86.19 87 GLN A C 1
ATOM 667 O O . GLN A 1 87 ? 5.194 5.179 -33.792 1.00 86.19 87 GLN A O 1
ATOM 672 N N . SER A 1 88 ? 4.944 4.044 -31.865 1.00 77.88 88 SER A N 1
ATOM 673 C CA . SER A 1 88 ? 6.319 4.119 -31.401 1.00 77.88 88 SER A CA 1
ATOM 674 C C . SER A 1 88 ? 6.803 2.728 -30.995 1.00 77.88 88 SER A C 1
ATOM 676 O O . SER A 1 88 ? 6.183 2.069 -30.156 1.00 77.88 88 SER A O 1
ATOM 678 N N . PHE A 1 89 ? 7.979 2.350 -31.493 1.00 77.81 89 PHE A N 1
ATOM 679 C CA . PHE A 1 89 ? 8.677 1.107 -31.145 1.00 77.81 89 PHE A CA 1
ATOM 680 C C . PHE A 1 89 ? 9.865 1.328 -30.196 1.00 77.81 89 PHE A C 1
ATOM 682 O O . PHE A 1 89 ? 10.594 0.395 -29.889 1.00 77.81 89 PHE A O 1
ATOM 689 N N . ASP A 1 90 ? 10.089 2.549 -29.714 1.00 69.94 90 ASP A N 1
ATOM 690 C CA . ASP A 1 90 ? 11.259 2.890 -28.892 1.00 69.94 90 ASP A CA 1
ATOM 691 C C . ASP A 1 90 ? 10.891 3.536 -27.546 1.00 69.94 90 ASP A C 1
ATOM 693 O O . ASP A 1 90 ? 11.699 4.222 -26.914 1.00 69.94 90 ASP A O 1
ATOM 697 N N . GLY A 1 91 ? 9.660 3.295 -27.087 1.00 68.50 91 GLY A N 1
ATOM 698 C CA . GLY A 1 91 ? 9.158 3.829 -25.821 1.00 68.50 91 GLY A CA 1
ATOM 699 C C . GLY A 1 91 ? 8.738 5.301 -25.876 1.00 68.50 91 GLY A C 1
ATOM 700 O O . GLY A 1 91 ? 8.693 5.951 -24.837 1.00 68.50 91 GLY A O 1
ATOM 701 N N . GLY A 1 92 ? 8.417 5.823 -27.059 1.00 73.75 92 GLY A N 1
ATOM 702 C CA . GLY A 1 92 ? 7.805 7.136 -27.266 1.00 73.75 92 GLY A CA 1
ATOM 703 C C . GLY A 1 92 ? 8.786 8.209 -27.722 1.00 73.75 92 GLY A C 1
ATOM 704 O O . GLY A 1 92 ? 8.444 9.392 -27.661 1.00 73.75 92 GLY A O 1
ATOM 705 N N . LYS A 1 93 ? 9.993 7.824 -28.152 1.00 72.56 93 LYS A N 1
ATOM 706 C CA . LYS A 1 93 ? 11.024 8.765 -28.609 1.00 72.56 93 LYS A CA 1
ATOM 707 C C . LYS A 1 93 ? 10.856 9.088 -30.089 1.00 72.56 93 LYS A C 1
ATOM 709 O O . LYS A 1 93 ? 10.990 10.248 -30.469 1.00 72.56 93 LYS A O 1
ATOM 714 N N . THR A 1 94 ? 10.520 8.094 -30.905 1.00 79.12 94 THR A N 1
ATOM 715 C CA . THR A 1 94 ? 10.192 8.276 -32.319 1.00 79.12 94 THR A CA 1
ATOM 716 C C . THR A 1 94 ? 8.783 7.788 -32.603 1.00 79.12 94 THR A C 1
ATOM 718 O O . THR A 1 94 ? 8.357 6.721 -32.166 1.00 79.12 94 THR A O 1
ATOM 721 N N . TRP A 1 95 ? 8.046 8.604 -33.350 1.00 80.25 95 TRP A N 1
ATOM 722 C CA . TRP A 1 95 ? 6.660 8.344 -33.705 1.00 80.25 95 TRP A CA 1
ATOM 723 C C . TRP A 1 95 ? 6.539 8.276 -35.215 1.00 80.25 95 TRP A C 1
ATOM 725 O O . TRP A 1 95 ? 6.980 9.178 -35.925 1.00 80.25 95 TRP A O 1
ATOM 735 N N . GLN A 1 96 ? 5.940 7.196 -35.695 1.00 84.75 96 GLN A N 1
ATOM 736 C CA . GLN A 1 96 ? 5.724 6.951 -37.112 1.00 84.75 96 GLN A CA 1
ATOM 737 C C . GLN A 1 96 ? 4.221 6.817 -37.366 1.00 84.75 96 GLN A C 1
ATOM 739 O O . GLN A 1 96 ? 3.521 6.230 -36.536 1.00 84.75 96 GLN A O 1
ATOM 744 N N . PRO A 1 97 ? 3.695 7.352 -38.478 1.00 81.44 97 PRO A N 1
ATOM 745 C CA . PRO A 1 97 ? 2.314 7.104 -38.871 1.00 81.44 97 PRO A CA 1
ATOM 746 C C . PRO A 1 97 ? 2.037 5.604 -38.981 1.00 81.44 97 PRO A C 1
ATOM 748 O O . PRO A 1 97 ? 2.867 4.848 -39.488 1.00 81.44 97 PRO A O 1
ATOM 751 N N . ILE A 1 98 ? 0.872 5.180 -38.502 1.00 76.75 98 ILE A N 1
ATOM 752 C CA . ILE A 1 98 ? 0.364 3.833 -38.761 1.00 76.75 98 ILE A CA 1
ATOM 753 C C . ILE A 1 98 ? -0.286 3.882 -40.146 1.00 76.75 98 ILE A C 1
ATOM 755 O O . ILE A 1 98 ? -1.186 4.700 -40.350 1.00 76.75 98 ILE A O 1
ATOM 759 N N . GLN A 1 99 ? 0.207 3.074 -41.089 1.00 66.00 99 GLN A N 1
ATOM 760 C CA . GLN A 1 99 ? -0.437 2.891 -42.396 1.00 66.00 99 GLN A CA 1
ATOM 761 C C . GLN A 1 99 ? -1.693 2.031 -42.275 1.00 66.00 99 GLN A C 1
ATOM 763 O O . GLN A 1 99 ? -1.665 1.065 -41.478 1.00 66.00 99 GLN A O 1
#